Protein AF-A0A967SXD4-F1 (afdb_monomer)

Solvent-accessible surface area (backbone atoms only — not comparable to full-atom values): 5199 Å² total; per-residue (Å²): 93,54,28,39,38,35,38,75,88,46,80,94,52,72,39,62,25,36,57,76,46,72,48,88,61,62,42,86,89,76,74,43,59,54,68,47,65,49,66,66,65,89,82,70,76,82,56,91,89,68,64,62,51,73,51,70,52,86,78,82,74,92,86,61,91,83,73,64,73,88,77,60,80,82,80,85,127

Secondary structure (DSSP, 8-state):
-EEEEEETTSTT-EEEEEEEEEEEEEETTTTEEEEEEEE--SSS---TT--EEEEEE----TT-----GGG------

pLDDT: mean 81.72, std 6.77, range [54.69, 88.5]

Structure (mmCIF, N/CA/C/O backbone):
data_AF-A0A967SXD4-F1
#
_entry.id   AF-A0A967SXD4-F1
#
loop_
_atom_site.group_PDB
_atom_site.id
_atom_site.type_symbol
_atom_site.label_atom_id
_atom_site.label_alt_id
_atom_site.label_comp_id
_atom_site.label_asym_id
_atom_site.label_entity_id
_atom_site.label_seq_id
_atom_site.pdbx_PDB_ins_code
_atom_site.Cartn_x
_atom_site.Cartn_y
_atom_site.Cartn_z
_atom_site.occupancy
_atom_site.B_iso_or_equiv
_atom_site.auth_seq_id
_atom_site.auth_comp_id
_atom_site.auth_asym_id
_atom_site.auth_atom_id
_atom_site.pdbx_PDB_model_num
ATOM 1 N N . GLN A 1 1 ? -1.459 2.992 -8.924 1.00 75.75 1 GLN A N 1
ATOM 2 C CA . GLN A 1 1 ? -1.243 1.533 -8.948 1.00 75.75 1 GLN A CA 1
ATOM 3 C C . GLN A 1 1 ? -2.241 0.880 -8.006 1.00 75.75 1 GLN A C 1
ATOM 5 O O . GLN A 1 1 ? -2.422 1.391 -6.899 1.00 75.75 1 GLN A O 1
ATOM 10 N N . LYS A 1 2 ? -2.934 -0.165 -8.473 1.00 82.19 2 LYS A N 1
ATOM 11 C CA . LYS A 1 2 ? -3.875 -0.936 -7.650 1.00 82.19 2 LYS A CA 1
ATOM 12 C C . LYS A 1 2 ? -3.093 -1.935 -6.797 1.00 82.19 2 LYS A C 1
ATOM 14 O O . LYS A 1 2 ? -2.142 -2.549 -7.276 1.00 82.19 2 LYS A O 1
ATOM 19 N N . ALA A 1 3 ? -3.501 -2.077 -5.548 1.00 86.19 3 ALA A N 1
ATOM 20 C CA . ALA A 1 3 ? -2.957 -3.036 -4.604 1.00 86.19 3 ALA A CA 1
ATOM 21 C C . ALA A 1 3 ? -4.108 -3.862 -4.029 1.00 86.19 3 ALA A C 1
ATOM 23 O O . ALA A 1 3 ? -5.165 -3.322 -3.724 1.00 86.19 3 ALA A O 1
ATOM 24 N N . LEU A 1 4 ? -3.906 -5.163 -3.891 1.00 87.62 4 LEU A N 1
ATOM 25 C CA . LEU A 1 4 ? -4.857 -6.084 -3.284 1.00 87.62 4 LEU A CA 1
ATOM 26 C C . LEU A 1 4 ? -4.251 -6.586 -1.980 1.00 87.62 4 LEU A C 1
ATOM 28 O O . LEU A 1 4 ? -3.224 -7.264 -2.014 1.00 87.62 4 LEU A O 1
ATOM 32 N N . LEU A 1 5 ? -4.853 -6.240 -0.843 1.00 86.75 5 LEU A N 1
ATOM 33 C CA . LEU A 1 5 ? -4.452 -6.751 0.465 1.00 86.75 5 LEU A CA 1
ATOM 34 C C . LEU A 1 5 ? -5.288 -7.981 0.814 1.00 86.75 5 LEU A C 1
ATOM 36 O O . LEU A 1 5 ? -6.513 -7.927 0.817 1.00 86.75 5 LEU A O 1
ATOM 40 N N . GLN A 1 6 ? -4.615 -9.059 1.193 1.00 88.50 6 GLN A N 1
ATOM 41 C CA . GLN A 1 6 ? -5.221 -10.231 1.807 1.00 88.50 6 GLN A CA 1
ATOM 42 C C . GLN A 1 6 ? -4.689 -10.364 3.234 1.00 88.50 6 GLN A C 1
ATOM 44 O O . GLN A 1 6 ? -3.478 -10.440 3.434 1.00 88.50 6 GLN A O 1
ATOM 49 N N . VAL A 1 7 ? -5.574 -10.378 4.228 1.00 87.94 7 VAL A N 1
ATOM 50 C CA . VAL A 1 7 ? -5.188 -10.442 5.644 1.00 87.94 7 VAL A CA 1
ATOM 51 C C . VAL A 1 7 ? -5.356 -11.862 6.156 1.00 87.94 7 VAL A C 1
ATOM 53 O O . VAL A 1 7 ? -6.420 -12.451 6.007 1.00 87.94 7 VAL A O 1
ATOM 56 N N . ASP A 1 8 ? -4.333 -12.415 6.806 1.00 84.75 8 ASP A N 1
ATOM 57 C CA . ASP A 1 8 ? -4.377 -13.818 7.245 1.00 84.75 8 ASP A CA 1
ATOM 58 C C . ASP A 1 8 ? -5.426 -14.055 8.350 1.00 84.75 8 ASP A C 1
ATOM 60 O O . ASP A 1 8 ? -5.973 -15.153 8.475 1.00 84.75 8 ASP A O 1
ATOM 64 N N . ALA A 1 9 ? -5.750 -13.006 9.114 1.00 83.12 9 ALA A N 1
ATOM 65 C CA . ALA A 1 9 ? -6.804 -13.008 10.127 1.00 83.12 9 ALA A CA 1
ATOM 66 C C . ALA A 1 9 ? -8.233 -13.006 9.544 1.00 83.12 9 ALA A C 1
ATOM 68 O O . ALA A 1 9 ? -9.155 -13.438 10.232 1.00 83.12 9 ALA A O 1
ATOM 69 N N . ILE A 1 10 ? -8.427 -12.544 8.301 1.00 82.38 10 ILE A N 1
ATOM 70 C CA . ILE A 1 10 ? -9.737 -12.449 7.637 1.00 82.38 10 ILE A CA 1
ATOM 71 C C . ILE A 1 10 ? -9.681 -13.306 6.373 1.00 82.38 10 ILE A C 1
ATOM 73 O O . ILE A 1 10 ? -9.327 -12.860 5.281 1.00 82.38 10 ILE A O 1
ATOM 77 N N . LYS A 1 11 ? -9.988 -14.593 6.534 1.00 71.56 11 LYS A N 1
ATOM 78 C CA . LYS A 1 11 ? -9.984 -15.538 5.416 1.00 71.56 11 LYS A CA 1
ATOM 79 C C . LYS A 1 11 ? -11.125 -15.193 4.450 1.00 71.56 11 LYS A C 1
ATOM 81 O O . LYS A 1 11 ? -12.251 -14.998 4.887 1.00 71.56 11 LYS A O 1
ATOM 86 N N . ASN A 1 12 ? -10.822 -15.190 3.150 1.00 75.19 12 ASN A N 1
ATOM 87 C CA . ASN A 1 12 ? -11.729 -14.929 2.015 1.00 75.19 12 ASN A CA 1
ATOM 88 C C . ASN A 1 12 ? -12.129 -13.474 1.733 1.00 75.19 12 ASN A C 1
ATOM 90 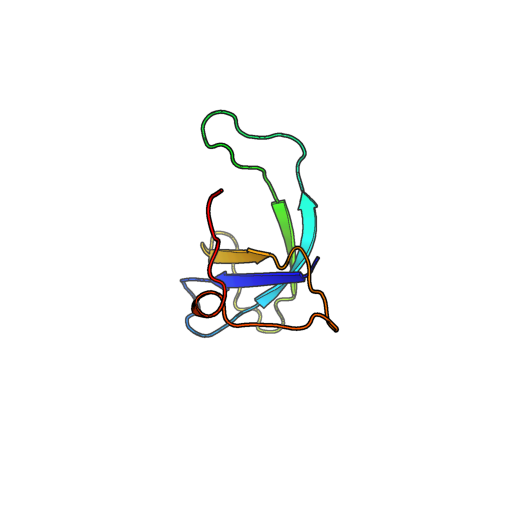O O . ASN A 1 12 ? -12.937 -13.257 0.834 1.00 75.19 12 ASN A O 1
ATOM 94 N N . GLU A 1 13 ? -11.524 -12.484 2.387 1.00 80.75 13 GLU A N 1
ATOM 95 C CA . GLU A 1 13 ? -11.687 -11.088 1.970 1.00 80.75 13 GLU A CA 1
ATOM 96 C C . GLU A 1 13 ? -10.404 -10.535 1.359 1.00 80.75 13 GLU A C 1
ATOM 98 O O . GLU A 1 13 ? -9.287 -10.802 1.813 1.00 80.75 13 GLU A O 1
ATOM 103 N N . THR A 1 14 ? -10.585 -9.765 0.289 1.00 83.56 14 THR A N 1
ATOM 104 C CA . THR A 1 14 ? -9.509 -9.016 -0.353 1.00 83.56 14 THR A CA 1
ATOM 105 C C . THR A 1 14 ? -9.886 -7.549 -0.310 1.00 83.56 14 THR A C 1
ATOM 107 O O . THR A 1 14 ? -10.974 -7.177 -0.739 1.00 83.56 14 THR A O 1
ATOM 110 N N . PHE A 1 15 ? -8.985 -6.719 0.197 1.00 86.19 15 PHE A N 1
ATOM 111 C CA . PHE A 1 15 ? -9.204 -5.288 0.309 1.00 86.19 15 PHE A CA 1
ATOM 112 C C . PHE A 1 15 ? -8.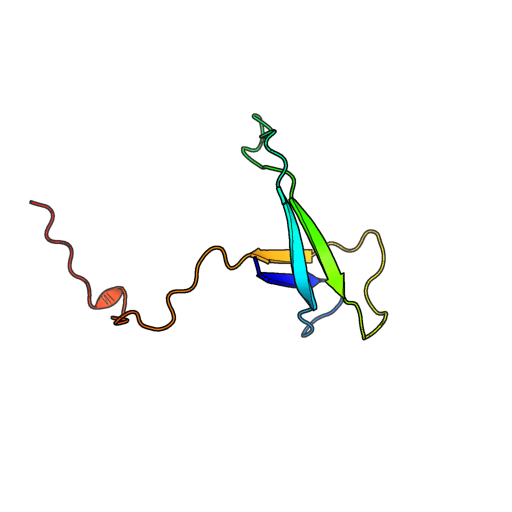497 -4.578 -0.837 1.00 86.19 15 PHE A C 1
ATOM 114 O O . PHE A 1 15 ? -7.278 -4.696 -1.004 1.00 86.19 15 PHE A O 1
ATOM 121 N N . GLU A 1 16 ? -9.261 -3.833 -1.631 1.00 87.44 16 GLU A N 1
ATOM 122 C CA . GLU A 1 16 ? -8.691 -2.986 -2.668 1.00 87.44 16 GLU A CA 1
ATOM 123 C C . GLU A 1 16 ? -8.053 -1.741 -2.046 1.00 87.44 16 GLU A C 1
ATOM 125 O O . GLU A 1 16 ? -8.657 -0.985 -1.280 1.00 87.44 16 GLU A O 1
ATOM 130 N N . GLY A 1 17 ? -6.795 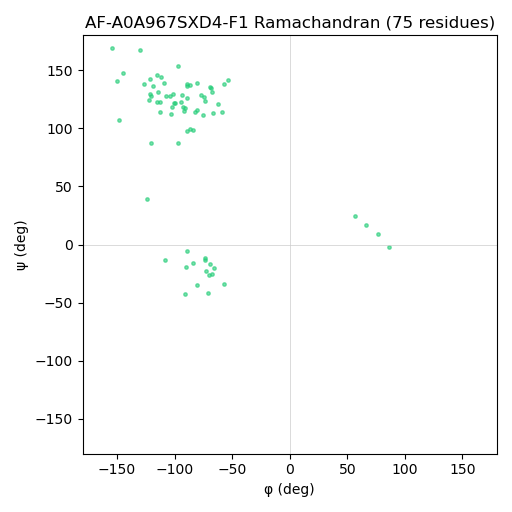-1.526 -2.402 1.00 87.88 17 GLY A N 1
ATOM 131 C CA . GLY A 1 17 ? -6.004 -0.384 -2.001 1.00 87.88 17 GLY A CA 1
ATOM 132 C C . GLY A 1 17 ? -5.326 0.292 -3.182 1.00 87.88 17 GLY A C 1
ATOM 133 O O . GLY A 1 17 ? -5.236 -0.223 -4.300 1.00 87.88 17 GLY A O 1
ATOM 134 N N . LYS A 1 18 ? -4.812 1.487 -2.918 1.00 88.50 18 LYS A N 1
ATOM 135 C CA . LYS A 1 18 ? -4.004 2.266 -3.847 1.00 88.50 18 LYS A CA 1
ATOM 136 C C . LYS A 1 18 ? -2.651 2.541 -3.213 1.00 88.50 18 LYS A C 1
ATOM 138 O O . LYS A 1 18 ? -2.575 3.036 -2.090 1.00 88.50 18 LYS A O 1
ATOM 143 N N . VAL A 1 19 ? -1.584 2.253 -3.953 1.00 87.25 19 VAL A N 1
ATOM 144 C CA . VAL A 1 19 ? -0.228 2.640 -3.545 1.00 87.25 19 VAL A CA 1
ATOM 145 C C . VAL A 1 19 ? -0.166 4.166 -3.478 1.00 87.25 19 VAL A C 1
ATOM 147 O O . VAL A 1 19 ? -0.444 4.836 -4.476 1.00 87.25 19 VAL A O 1
ATOM 150 N N . LEU A 1 20 ? 0.152 4.700 -2.300 1.00 87.88 20 LEU A N 1
ATOM 151 C CA . LEU A 1 20 ? 0.334 6.132 -2.073 1.00 87.88 20 LEU A CA 1
ATOM 152 C C . LEU A 1 20 ? 1.785 6.546 -2.281 1.00 87.88 20 LEU A C 1
ATOM 154 O O . LEU A 1 20 ? 2.048 7.587 -2.875 1.00 87.88 20 LEU A O 1
ATOM 158 N N . ARG A 1 21 ? 2.720 5.740 -1.770 1.00 85.25 21 ARG A N 1
ATOM 159 C CA . ARG A 1 21 ? 4.145 6.055 -1.786 1.00 85.25 21 ARG A CA 1
ATOM 160 C C . ARG A 1 21 ? 4.969 4.782 -1.838 1.00 85.25 21 ARG A C 1
ATOM 162 O O . ARG A 1 21 ? 4.662 3.817 -1.147 1.00 85.25 21 ARG A O 1
ATOM 169 N N . VAL A 1 22 ? 6.038 4.823 -2.617 1.00 86.25 22 VAL A N 1
ATOM 170 C CA . VAL A 1 22 ? 7.118 3.840 -2.582 1.00 86.25 22 VAL A CA 1
ATOM 171 C C . VAL A 1 22 ? 8.343 4.579 -2.062 1.00 86.25 22 VAL A C 1
ATOM 173 O O . VAL A 1 22 ? 8.700 5.628 -2.600 1.00 86.25 22 VAL A O 1
ATOM 176 N N . SER A 1 23 ? 8.927 4.099 -0.969 1.00 85.75 23 SER A N 1
ATOM 177 C CA . SER A 1 23 ? 10.163 4.656 -0.436 1.00 85.75 23 SER A CA 1
ATOM 178 C C . SER A 1 23 ? 11.304 4.361 -1.414 1.00 85.75 23 SER A C 1
ATOM 180 O O . SER A 1 23 ? 11.445 3.213 -1.835 1.00 85.75 23 SER A O 1
ATOM 182 N N . PRO A 1 24 ? 12.125 5.359 -1.787 1.00 78.94 24 PRO A N 1
ATOM 183 C CA . PRO A 1 24 ? 13.293 5.128 -2.635 1.00 78.94 24 PRO A CA 1
ATOM 184 C C . PRO A 1 24 ? 14.429 4.422 -1.877 1.00 78.94 24 PRO A C 1
ATOM 186 O O . PRO A 1 24 ? 15.391 3.967 -2.489 1.00 78.94 24 PRO A O 1
ATOM 189 N N . THR A 1 25 ? 14.344 4.358 -0.546 1.00 85.06 25 THR A N 1
ATOM 190 C CA . THR A 1 25 ? 15.336 3.706 0.304 1.00 85.06 25 THR A CA 1
ATOM 191 C C . THR A 1 25 ? 15.100 2.201 0.302 1.00 85.06 25 THR A C 1
ATOM 193 O O . THR A 1 25 ? 14.065 1.732 0.776 1.00 85.06 25 THR A O 1
ATOM 196 N N . VAL A 1 26 ? 16.077 1.460 -0.219 1.00 86.56 26 VAL A N 1
ATOM 197 C CA . VAL A 1 26 ? 16.140 0.002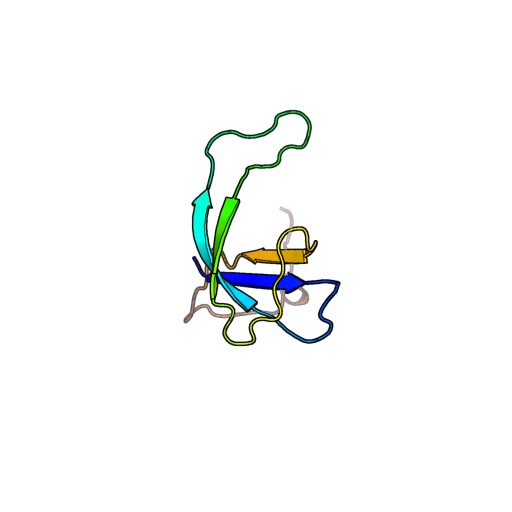 -0.110 1.00 86.56 26 VAL A CA 1
ATOM 198 C C . VAL A 1 26 ? 16.839 -0.371 1.193 1.00 86.56 26 VAL A C 1
ATOM 200 O O . VAL A 1 26 ? 17.850 0.234 1.549 1.00 86.56 26 VAL A O 1
ATOM 203 N N . ASP A 1 27 ? 16.311 -1.359 1.904 1.00 86.81 27 ASP A N 1
ATOM 204 C CA . ASP A 1 27 ? 17.031 -2.022 2.983 1.00 86.81 27 ASP A CA 1
ATOM 205 C C . ASP A 1 27 ? 18.077 -2.958 2.350 1.00 86.81 27 ASP A C 1
ATOM 207 O O . ASP A 1 27 ? 17.702 -3.955 1.725 1.00 86.81 27 ASP A O 1
ATOM 211 N N . PRO A 1 28 ? 19.385 -2.670 2.473 1.00 82.31 28 PRO A N 1
ATOM 212 C CA . PRO A 1 28 ? 20.425 -3.464 1.829 1.00 82.31 28 PRO A CA 1
ATOM 213 C C . PRO A 1 28 ? 20.586 -4.866 2.434 1.00 82.31 28 PRO A C 1
ATOM 215 O O . PRO A 1 28 ? 21.193 -5.716 1.790 1.00 82.31 28 PRO A O 1
ATOM 218 N N . GLN A 1 29 ? 20.067 -5.134 3.638 1.00 88.25 29 GLN A N 1
ATOM 219 C CA . GLN A 1 29 ? 20.129 -6.473 4.231 1.00 88.25 29 GLN A CA 1
ATOM 220 C C . GLN A 1 29 ? 19.052 -7.405 3.681 1.00 88.25 29 GLN A C 1
ATOM 222 O O . GLN A 1 29 ? 19.291 -8.601 3.534 1.00 88.25 29 GLN A O 1
ATOM 227 N N . THR A 1 30 ? 17.867 -6.871 3.381 1.00 86.25 30 THR A N 1
ATOM 228 C CA . THR A 1 30 ? 16.720 -7.670 2.921 1.00 86.25 30 THR A CA 1
ATOM 229 C C . THR A 1 30 ? 16.401 -7.478 1.438 1.00 86.25 30 THR A C 1
ATOM 231 O O . THR A 1 30 ? 15.638 -8.256 0.871 1.00 86.25 30 THR A O 1
ATOM 234 N N . GLY A 1 31 ? 16.965 -6.450 0.797 1.00 83.50 31 GLY A N 1
ATOM 235 C CA . GLY A 1 31 ? 16.626 -6.045 -0.567 1.00 83.50 31 GLY A CA 1
ATOM 236 C C . GLY A 1 31 ? 15.198 -5.507 -0.704 1.00 83.50 31 GLY A C 1
ATOM 237 O O . GLY A 1 31 ? 14.670 -5.454 -1.813 1.00 83.50 31 GLY A O 1
ATOM 238 N N . THR A 1 32 ? 14.546 -5.145 0.406 1.00 84.44 32 THR A N 1
ATOM 239 C CA . THR A 1 32 ? 13.148 -4.696 0.411 1.00 84.44 32 THR A CA 1
ATOM 240 C C . THR A 1 32 ? 13.042 -3.175 0.403 1.00 84.44 32 THR A C 1
ATOM 242 O O . THR A 1 32 ? 13.941 -2.466 0.848 1.00 84.44 32 THR A O 1
ATOM 245 N N . PHE A 1 33 ? 11.932 -2.658 -0.120 1.00 86.38 33 PHE A N 1
ATOM 246 C CA . PHE A 1 33 ? 11.593 -1.239 -0.081 1.00 86.38 33 PHE A CA 1
ATOM 247 C C . PHE A 1 33 ? 10.253 -1.055 0.625 1.00 86.38 33 PHE A C 1
ATOM 249 O O . PHE A 1 33 ? 9.328 -1.856 0.477 1.00 86.38 33 PHE A O 1
ATOM 256 N N . GLU A 1 34 ? 10.140 0.018 1.400 1.00 86.25 34 GLU A N 1
ATO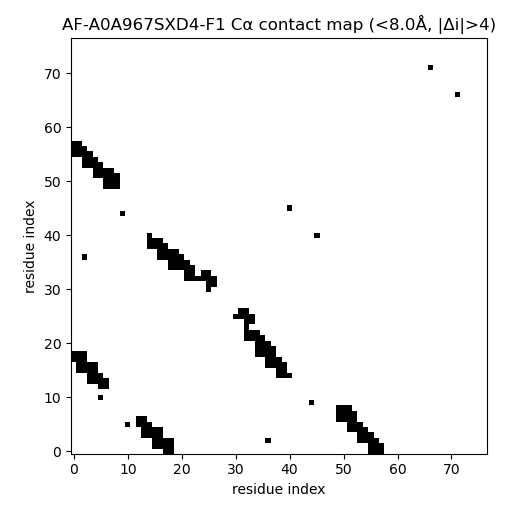M 257 C CA . GLU A 1 34 ? 8.916 0.317 2.135 1.00 86.25 34 GLU A CA 1
ATOM 258 C C . GLU A 1 34 ? 7.856 0.907 1.193 1.00 86.25 34 GLU A C 1
ATOM 260 O O . GLU A 1 34 ? 8.114 1.871 0.469 1.00 86.25 34 GLU A O 1
ATOM 265 N N . VAL A 1 35 ? 6.642 0.353 1.207 1.00 86.75 35 VAL A N 1
ATOM 266 C CA . VAL A 1 35 ? 5.517 0.838 0.396 1.00 86.75 35 VAL A CA 1
ATOM 267 C C . VAL A 1 35 ? 4.353 1.209 1.300 1.00 86.75 35 VAL A C 1
ATOM 269 O O . VAL A 1 35 ? 3.833 0.380 2.042 1.00 86.75 35 VAL A O 1
ATOM 272 N N . THR A 1 36 ? 3.884 2.448 1.184 1.00 88.44 36 THR A N 1
ATOM 273 C CA . THR A 1 36 ? 2.670 2.914 1.852 1.00 88.44 36 THR A CA 1
ATOM 274 C C . THR A 1 36 ? 1.476 2.738 0.919 1.00 88.44 36 THR A C 1
ATOM 276 O O . THR A 1 36 ? 1.408 3.350 -0.152 1.00 88.44 36 THR A O 1
ATOM 279 N N . VAL A 1 37 ? 0.505 1.926 1.334 1.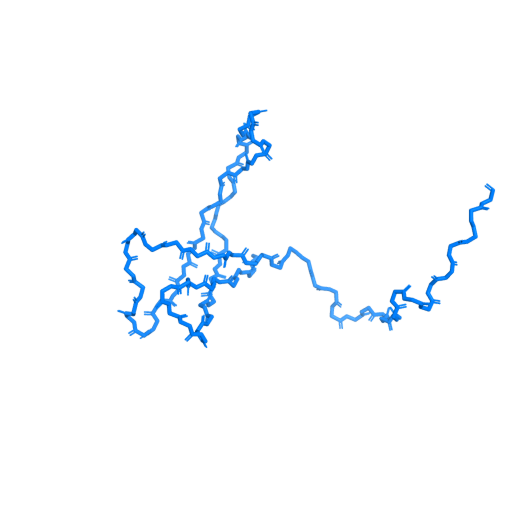00 87.81 37 VAL A N 1
ATOM 280 C CA . VAL A 1 37 ? -0.741 1.667 0.598 1.00 87.81 37 VAL A CA 1
ATOM 281 C C . VAL A 1 37 ? -1.921 2.207 1.401 1.00 87.81 37 VAL A C 1
ATOM 283 O O . VAL A 1 37 ? -2.045 1.931 2.589 1.00 87.81 37 VAL A O 1
ATOM 286 N N . SER A 1 38 ? -2.800 2.969 0.753 1.00 88.19 38 SER A N 1
ATOM 287 C CA . SER A 1 38 ? -4.094 3.353 1.319 1.00 88.19 38 SER A CA 1
ATOM 288 C C . SER A 1 38 ? -5.124 2.300 0.962 1.00 8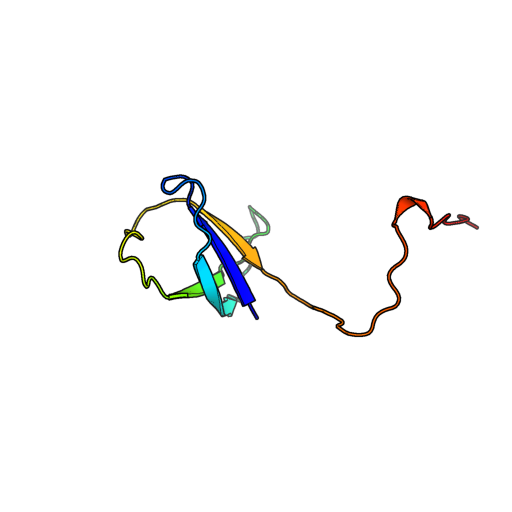8.19 38 SER A C 1
ATOM 290 O O . SER A 1 38 ? -5.291 1.983 -0.214 1.00 88.19 38 SER A O 1
ATOM 292 N N . ILE A 1 39 ? -5.815 1.773 1.964 1.00 86.50 39 ILE A N 1
ATOM 293 C CA . ILE A 1 39 ? -6.859 0.765 1.796 1.00 86.50 39 ILE A CA 1
ATOM 294 C C . ILE A 1 39 ? -8.166 1.351 2.309 1.00 86.50 39 ILE A C 1
ATOM 296 O O . ILE A 1 39 ? -8.191 1.996 3.359 1.00 86.50 39 ILE A O 1
ATOM 300 N N . ARG A 1 40 ? -9.248 1.142 1.557 1.00 81.19 40 ARG A N 1
ATOM 301 C CA . ARG A 1 40 ? -10.596 1.467 2.020 1.00 81.19 40 ARG A CA 1
ATOM 302 C C . ARG A 1 40 ? -11.179 0.237 2.693 1.00 81.19 40 ARG A C 1
ATOM 304 O O . ARG A 1 40 ? -11.391 -0.779 2.043 1.00 81.19 40 ARG A O 1
ATOM 311 N N . ASP A 1 41 ? -11.419 0.345 3.992 1.00 82.50 41 ASP A N 1
ATOM 312 C CA . ASP A 1 41 ? -12.097 -0.694 4.757 1.00 82.50 41 ASP A CA 1
ATOM 313 C C . ASP A 1 41 ? -13.584 -0.368 4.898 1.00 82.50 41 ASP A C 1
ATOM 315 O O . ASP A 1 41 ? -14.010 0.277 5.858 1.00 82.50 41 ASP A O 1
ATOM 319 N N . GLU A 1 42 ? -14.384 -0.792 3.924 1.00 76.88 42 GLU A N 1
ATOM 320 C CA . GLU A 1 42 ? -15.842 -0.624 3.987 1.00 76.88 42 GLU A CA 1
ATOM 321 C C . GLU A 1 42 ? -16.474 -1.527 5.059 1.00 76.88 42 GLU A C 1
ATOM 323 O O . GLU A 1 42 ? -17.501 -1.183 5.642 1.00 76.88 42 GLU A O 1
ATOM 328 N N . SER A 1 43 ? -15.821 -2.649 5.373 1.00 78.94 43 SER A N 1
ATOM 329 C CA . SER A 1 43 ? -16.299 -3.654 6.326 1.00 78.94 43 SER A CA 1
ATOM 330 C C . SER A 1 43 ? -15.979 -3.332 7.794 1.00 78.94 43 SER A C 1
ATOM 332 O O . SER A 1 43 ? -16.571 -3.920 8.698 1.00 78.94 43 SER A O 1
ATOM 334 N N . LYS A 1 44 ? -15.055 -2.389 8.041 1.00 81.62 44 LYS A N 1
ATOM 335 C CA . LYS A 1 44 ? -14.483 -2.044 9.360 1.00 81.62 44 LYS A CA 1
ATOM 336 C C . LYS A 1 44 ? -13.828 -3.223 10.097 1.00 81.62 44 LYS A C 1
ATOM 338 O O . LYS A 1 44 ? -13.744 -3.215 11.328 1.00 81.62 44 LYS A O 1
ATOM 343 N N . GLN A 1 45 ? -13.387 -4.246 9.370 1.00 84.31 45 GLN A N 1
ATOM 344 C CA . GLN A 1 45 ? -12.765 -5.440 9.944 1.00 84.31 45 GLN A CA 1
ATOM 345 C C . GLN A 1 45 ? -11.240 -5.317 10.084 1.00 84.31 45 GLN A C 1
ATOM 347 O O . GLN A 1 45 ? -10.638 -6.041 10.884 1.00 84.31 45 GLN A O 1
ATOM 352 N N . LEU A 1 46 ? -10.603 -4.400 9.351 1.00 84.00 46 LEU A N 1
ATOM 353 C CA . LEU A 1 46 ? -9.162 -4.186 9.400 1.00 84.00 46 LEU A CA 1
ATOM 354 C C . LEU A 1 46 ? -8.770 -3.488 10.700 1.00 84.00 46 LEU A C 1
ATOM 356 O O . LEU A 1 46 ? -9.224 -2.388 11.016 1.00 84.00 46 LEU A O 1
ATOM 360 N N . ARG A 1 47 ? -7.864 -4.121 11.453 1.00 85.19 47 ARG A N 1
ATOM 361 C CA . ARG A 1 47 ? -7.2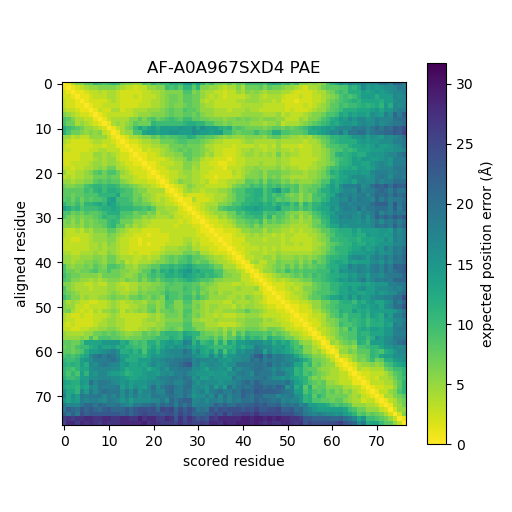86 -3.544 12.671 1.00 85.19 47 ARG A CA 1
ATOM 362 C C . ARG A 1 47 ? -5.784 -3.308 12.519 1.00 85.19 47 ARG A C 1
ATOM 364 O O . ARG A 1 47 ? -5.105 -4.117 11.881 1.00 85.19 47 ARG A O 1
ATOM 371 N N . PRO A 1 48 ? -5.242 -2.241 13.136 1.00 83.62 48 PRO A N 1
ATOM 372 C CA . PRO A 1 48 ? -3.800 -2.037 13.213 1.00 83.62 48 PRO A CA 1
ATOM 373 C C . PRO A 1 48 ? -3.088 -3.262 13.804 1.00 83.62 48 PRO A C 1
ATOM 375 O O . PRO A 1 48 ? -3.599 -3.897 14.725 1.00 83.62 48 PRO A O 1
ATOM 378 N N . GLY A 1 49 ? -1.909 -3.588 13.271 1.00 85.38 49 GLY A N 1
ATOM 379 C CA . GLY A 1 49 ? -1.098 -4.730 13.717 1.00 85.38 49 GLY A CA 1
ATOM 380 C C . GLY A 1 49 ? -1.438 -6.071 13.056 1.00 85.38 49 GLY A C 1
ATOM 381 O O . GLY A 1 49 ? -0.763 -7.063 13.319 1.00 85.38 49 GLY A O 1
ATOM 382 N N . MET A 1 50 ? -2.449 -6.127 12.185 1.00 88.31 50 MET A N 1
ATOM 383 C CA . MET A 1 50 ? -2.712 -7.319 11.381 1.00 88.31 50 MET A CA 1
ATOM 384 C C . MET A 1 50 ? -1.613 -7.538 10.334 1.00 88.31 50 MET A C 1
ATOM 386 O O . MET A 1 50 ? -1.218 -6.612 9.626 1.00 88.31 50 MET A O 1
ATOM 390 N N . PHE A 1 51 ? -1.170 -8.786 10.199 1.00 86.50 51 PHE A N 1
ATOM 391 C CA . PHE A 1 51 ? -0.293 -9.208 9.113 1.00 86.50 51 PHE A CA 1
ATOM 392 C C . PHE A 1 51 ? -1.114 -9.659 7.905 1.00 86.50 51 PHE A C 1
ATOM 394 O O . PHE A 1 51 ? -2.129 -10.352 8.027 1.00 86.50 51 PHE A O 1
ATOM 401 N N . GLY A 1 52 ? -0.659 -9.261 6.723 1.00 86.00 52 GLY A N 1
ATOM 402 C CA . GLY A 1 52 ? -1.285 -9.623 5.465 1.00 86.00 52 GLY A CA 1
ATOM 403 C C . GLY A 1 52 ? -0.296 -9.588 4.313 1.00 86.00 52 GLY A C 1
ATOM 404 O O . GLY A 1 52 ? 0.826 -9.097 4.431 1.00 86.00 52 GLY A O 1
ATOM 405 N N . ARG A 1 53 ? -0.732 -10.124 3.181 1.00 86.62 53 ARG A N 1
ATOM 406 C CA . ARG A 1 53 ? 0.013 -10.157 1.927 1.00 86.62 53 ARG A CA 1
ATOM 407 C C . ARG A 1 53 ? -0.605 -9.170 0.956 1.00 86.62 53 ARG A C 1
ATOM 409 O O . ARG A 1 53 ? -1.806 -9.221 0.700 1.00 86.62 53 ARG A O 1
ATOM 416 N N . VAL A 1 54 ? 0.223 -8.295 0.396 1.00 84.69 54 VAL A N 1
ATOM 417 C CA . VAL A 1 54 ? -0.199 -7.331 -0.622 1.00 84.69 54 VAL A CA 1
ATOM 418 C C . VAL A 1 54 ? 0.275 -7.807 -1.988 1.00 84.69 54 VAL A C 1
ATOM 420 O O . VAL A 1 54 ? 1.458 -8.071 -2.183 1.00 84.69 54 VAL A O 1
ATOM 423 N N . ARG A 1 55 ? -0.640 -7.890 -2.953 1.00 83.44 55 ARG A N 1
ATOM 424 C CA . ARG A 1 55 ? -0.316 -8.052 -4.373 1.00 83.44 55 ARG A CA 1
ATOM 425 C C . ARG A 1 55 ? -0.470 -6.708 -5.065 1.00 83.44 55 ARG A C 1
ATOM 427 O O . ARG A 1 55 ? -1.561 -6.146 -5.087 1.00 83.44 55 ARG A O 1
ATOM 434 N N . ILE A 1 56 ? 0.616 -6.189 -5.624 1.00 80.94 56 ILE A N 1
ATOM 435 C CA . ILE A 1 56 ? 0.607 -4.933 -6.375 1.00 80.94 56 ILE A CA 1
ATOM 436 C C . ILE A 1 56 ? 0.573 -5.279 -7.858 1.00 80.94 56 ILE A C 1
ATOM 438 O O . ILE A 1 56 ? 1.460 -5.966 -8.358 1.00 80.94 56 ILE A O 1
ATOM 442 N N . VAL A 1 57 ? -0.447 -4.797 -8.564 1.00 77.38 57 VAL A N 1
ATOM 443 C CA . VAL A 1 57 ? -0.502 -4.910 -10.022 1.00 77.38 57 VAL A CA 1
ATOM 444 C C . VAL A 1 57 ? 0.254 -3.710 -10.587 1.00 77.38 57 VAL A C 1
ATOM 446 O O . VAL A 1 57 ? -0.259 -2.587 -10.581 1.00 77.38 57 VAL A O 1
ATOM 449 N N .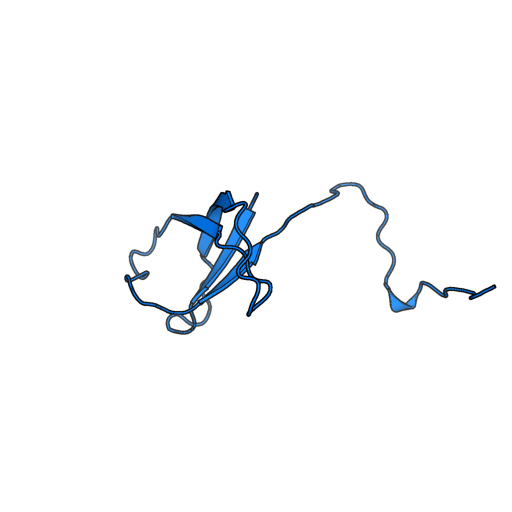 TYR A 1 58 ? 1.512 -3.939 -10.973 1.00 70.00 58 TYR A N 1
ATOM 450 C CA . TYR A 1 58 ? 2.414 -2.890 -11.459 1.00 70.00 58 TYR A CA 1
ATOM 451 C C . TYR A 1 58 ? 2.009 -2.390 -12.846 1.00 70.00 58 TYR A C 1
ATOM 453 O O . TYR A 1 58 ? 1.976 -1.182 -13.074 1.00 70.00 58 TYR A O 1
ATOM 461 N N . ASP A 1 59 ? 1.637 -3.316 -13.728 1.00 62.12 59 ASP A N 1
ATOM 462 C CA . ASP A 1 59 ? 1.282 -3.024 -15.108 1.00 62.12 59 ASP A CA 1
ATOM 463 C C . ASP A 1 59 ? 0.159 -3.952 -15.591 1.00 62.12 59 ASP A C 1
ATOM 465 O O . ASP A 1 59 ? 0.012 -5.085 -15.125 1.00 62.12 59 ASP A O 1
ATOM 469 N N . THR A 1 60 ? -0.695 -3.462 -16.481 1.00 68.38 60 THR A N 1
ATOM 470 C CA . THR A 1 60 ? -1.799 -4.229 -17.068 1.00 68.38 60 THR A CA 1
ATOM 471 C C . THR A 1 60 ? -2.036 -3.740 -18.486 1.00 68.38 60 THR A C 1
ATOM 473 O O . THR A 1 60 ? -2.609 -2.674 -18.704 1.00 68.38 60 THR A O 1
ATOM 476 N N . HIS A 1 61 ? -1.644 -4.561 -19.455 1.00 74.88 61 HIS A N 1
ATOM 477 C CA . HIS A 1 61 ? -1.865 -4.300 -20.870 1.00 74.88 61 HIS A CA 1
ATOM 478 C C . HIS A 1 61 ? -3.216 -4.883 -21.292 1.00 74.88 61 HIS A C 1
ATOM 480 O O . HIS A 1 61 ? -3.331 -6.077 -21.551 1.00 74.88 61 HIS A O 1
ATOM 486 N N . GLN A 1 62 ? -4.252 -4.042 -21.344 1.00 67.19 62 GLN A N 1
ATOM 487 C CA . GLN A 1 62 ? -5.628 -4.491 -21.614 1.00 67.19 62 GLN A CA 1
ATOM 488 C C . GLN A 1 62 ? -5.839 -5.071 -23.025 1.00 67.19 62 GLN A C 1
ATOM 490 O O . GLN A 1 62 ? -6.779 -5.828 -23.221 1.00 67.19 62 GLN A O 1
ATOM 495 N N . ASN A 1 63 ? -4.957 -4.764 -23.982 1.00 70.06 63 ASN A N 1
ATOM 496 C CA . ASN A 1 63 ? -5.047 -5.213 -25.378 1.00 70.06 63 ASN A CA 1
ATOM 497 C C . ASN A 1 63 ? -3.787 -5.970 -25.828 1.00 70.06 63 ASN A C 1
ATOM 499 O O . ASN A 1 63 ? -3.305 -5.778 -26.942 1.00 70.06 63 ASN A O 1
ATOM 503 N N . ALA A 1 64 ? -3.212 -6.793 -24.951 1.00 75.81 64 ALA A N 1
ATOM 504 C CA . ALA A 1 64 ? -2.107 -7.671 -25.323 1.00 75.81 64 ALA A CA 1
ATOM 505 C C . ALA A 1 64 ? -2.631 -9.025 -25.824 1.00 75.81 64 ALA A C 1
ATOM 507 O O . ALA A 1 64 ? -3.511 -9.624 -25.204 1.00 75.81 64 ALA A O 1
ATOM 508 N N . LEU A 1 65 ? -2.061 -9.532 -26.922 1.00 76.75 65 LEU A N 1
ATOM 509 C CA . LEU A 1 65 ? -2.265 -10.919 -27.334 1.00 76.75 65 LEU A CA 1
ATOM 510 C C . LEU A 1 65 ? -1.607 -11.826 -26.285 1.00 76.75 65 LEU A C 1
ATOM 512 O O . LEU A 1 65 ? -0.388 -11.809 -26.123 1.00 76.75 65 LEU A O 1
ATOM 516 N N . MET A 1 66 ? -2.411 -12.591 -25.551 1.00 84.75 66 MET A N 1
ATOM 517 C CA . MET A 1 66 ? -1.916 -13.514 -24.531 1.00 84.75 66 MET A CA 1
ATOM 518 C C . MET A 1 66 ? -1.766 -14.909 -25.129 1.00 84.75 66 MET A C 1
ATOM 520 O O . MET A 1 66 ? -2.741 -15.488 -25.605 1.00 84.75 66 MET A O 1
ATOM 524 N N . ILE A 1 67 ? -0.559 -15.466 -25.054 1.00 83.88 67 ILE A N 1
ATOM 525 C CA . ILE A 1 67 ? -0.316 -16.891 -25.289 1.00 83.88 67 ILE A CA 1
ATOM 526 C C . ILE A 1 67 ? 0.097 -17.563 -23.973 1.00 83.88 67 ILE A C 1
ATOM 528 O O . ILE A 1 67 ? 0.764 -16.934 -23.146 1.00 83.88 67 ILE A O 1
ATOM 532 N N . PRO A 1 68 ? -0.305 -18.822 -23.733 1.00 81.38 68 PRO A N 1
ATOM 533 C CA . PRO A 1 68 ? 0.149 -19.576 -22.571 1.00 81.38 68 PRO A CA 1
ATOM 534 C C . PRO A 1 68 ? 1.679 -19.674 -22.534 1.00 81.38 68 PRO A C 1
ATOM 536 O O . PRO A 1 68 ? 2.304 -19.935 -23.557 1.00 81.38 68 PRO A O 1
ATOM 539 N N . LYS A 1 69 ? 2.297 -19.521 -21.354 1.00 78.56 69 LYS A N 1
ATOM 540 C CA . LYS A 1 69 ? 3.767 -19.576 -21.217 1.00 78.56 69 LYS A CA 1
ATOM 541 C C . LYS A 1 69 ? 4.360 -20.895 -21.732 1.00 78.56 69 LYS A C 1
ATOM 543 O O . LYS A 1 69 ? 5.446 -20.901 -22.286 1.00 78.56 69 LYS A O 1
ATOM 548 N N . ASN A 1 70 ? 3.641 -22.003 -21.578 1.00 81.00 70 ASN A N 1
ATOM 549 C CA . ASN A 1 70 ? 4.049 -23.322 -22.071 1.00 81.00 70 ASN A CA 1
ATOM 550 C C . ASN A 1 70 ? 3.929 -23.487 -23.597 1.00 81.00 70 ASN A C 1
ATOM 552 O O . ASN A 1 70 ? 4.402 -24.487 -24.122 1.00 81.00 70 ASN A O 1
ATOM 556 N N . ALA A 1 71 ? 3.273 -22.554 -24.291 1.00 79.75 71 ALA A N 1
ATOM 557 C CA . ALA A 1 71 ? 3.226 -22.510 -25.750 1.00 79.75 71 ALA A CA 1
ATOM 558 C C . ALA A 1 71 ? 4.390 -21.699 -26.350 1.00 79.75 71 ALA A C 1
ATOM 560 O O . ALA A 1 71 ? 4.537 -21.662 -27.568 1.00 79.75 71 ALA A O 1
ATOM 561 N N . VAL A 1 72 ? 5.207 -21.050 -25.511 1.00 81.25 72 VAL A N 1
ATOM 562 C CA . VAL A 1 72 ? 6.428 -20.352 -25.922 1.00 81.25 72 VAL A CA 1
ATOM 563 C C . VAL A 1 72 ? 7.585 -21.339 -25.835 1.00 81.25 72 VAL A C 1
ATOM 565 O O . VAL A 1 72 ? 7.893 -21.837 -24.754 1.00 81.25 72 VAL A O 1
ATOM 568 N N . ILE A 1 73 ? 8.207 -21.631 -26.972 1.00 78.56 73 ILE A N 1
ATOM 569 C CA . ILE A 1 73 ? 9.464 -22.374 -27.039 1.00 78.56 73 ILE A CA 1
ATOM 570 C C . ILE A 1 73 ? 10.541 -21.329 -27.313 1.00 78.56 73 ILE A C 1
ATOM 572 O O . ILE A 1 73 ? 10.521 -20.689 -28.363 1.00 78.56 73 ILE A O 1
ATOM 576 N N . GLU A 1 74 ? 11.422 -21.106 -26.343 1.00 77.12 74 GLU A N 1
ATOM 577 C CA . GLU A 1 74 ? 12.632 -20.313 -26.548 1.00 77.12 74 GLU A CA 1
ATOM 578 C C . GLU A 1 74 ? 13.672 -21.243 -27.179 1.00 77.12 74 GLU A C 1
ATOM 580 O O . GLU A 1 74 ? 14.061 -22.247 -26.585 1.00 77.12 74 GLU A O 1
ATOM 585 N N . GLU A 1 75 ? 14.053 -20.964 -28.423 1.00 74.56 75 GLU A N 1
ATOM 586 C CA . GLU A 1 75 ? 15.225 -21.586 -29.031 1.00 74.56 75 GLU A CA 1
ATOM 587 C C . GLU A 1 75 ? 16.429 -20.750 -28.576 1.00 74.56 75 GLU A C 1
ATOM 589 O O . GLU A 1 75 ? 16.649 -19.648 -29.081 1.00 74.56 75 GLU A O 1
ATOM 594 N N . ASP A 1 76 ? 17.140 -21.216 -27.543 1.00 62.94 76 ASP A N 1
ATOM 595 C CA . ASP A 1 76 ? 18.469 -20.697 -27.209 1.00 62.94 76 ASP A CA 1
ATOM 596 C C . ASP A 1 76 ? 19.370 -20.912 -28.436 1.00 62.94 76 ASP A C 1
ATOM 598 O O . ASP A 1 76 ? 19.604 -22.051 -28.848 1.00 62.94 76 ASP A O 1
ATOM 602 N N . GLY A 1 77 ? 19.807 -19.811 -29.050 1.00 54.69 77 GLY A N 1
ATOM 603 C CA . GLY A 1 77 ? 20.763 -19.818 -30.161 1.00 54.69 77 GLY A CA 1
ATOM 604 C C . GLY A 1 77 ? 22.189 -20.115 -29.719 1.00 54.69 77 GLY A C 1
ATOM 605 O O . GLY A 1 77 ? 22.555 -19.729 -28.585 1.00 54.69 77 GLY A O 1
#

Sequence (77 aa):
QKALLQVDAIKNETFEGKVLRVSPTVDPQTGTFEVTVSIRDESKQLRPGMFGRVRIVYDTHQNALMIPKNAVIEEDG

Radius of gyration: 17.24 Å; Cα contacts (8 Å, |Δi|>4): 98; chains: 1; bounding box: 37×30×44 Å

Nearest PDB structures (foldseek):
  4kku-assembly2_B  TM=8.310E-01  e=5.785E-02  Borreliella burgdorferi B31
  1vf7-assembly1_E  TM=6.181E-01  e=2.381E-02  Pseudomonas aeruginosa
  5xu0-assembly1_C-2  TM=7.840E-01  e=7.943E-02  Streptococcus pneumoniae
  3fpp-assembly1_A  TM=6.657E-01  e=6.997E-02  Escherichia coli
  5xu0-assembly1_B-2  TM=7.886E-01  e=3.639E-01  Streptococcus pneumoniae

Mean predicted aligned error: 9.34 Å

Foldseek 3Di:
DWKWKDFPVDPPDIWIWDWPDWAPDADPVVRDTDTDIGTDDPPPPDDPPTDIDMDDPPDDDPPDDDDPPVVDDDDDD